Protein AF-A0A2U2V4F1-F1 (afdb_monomer)

Radius of gyration: 14.29 Å; Cα contacts (8 Å, |Δi|>4): 72; chains: 1; bounding box: 44×37×25 Å

Secondary structure (DSSP, 8-state):
-----------TTTTPPPPHHHHHHHHHHHHTT-BHHHHHHHTT--HHHHHHHHHHHTT-TTHHHHS-GGGTTSBHHHHHHTS--

Structure (mmCIF, N/CA/C/O backbone):
data_AF-A0A2U2V4F1-F1
#
_entry.id   AF-A0A2U2V4F1-F1
#
loop_
_atom_site.group_PDB
_atom_site.id
_atom_site.type_symbol
_atom_site.label_atom_id
_atom_site.label_alt_id
_atom_site.label_comp_id
_atom_site.label_asym_id
_atom_site.label_entity_id
_atom_site.label_seq_id
_atom_site.pdbx_PDB_ins_code
_atom_site.Cartn_x
_atom_site.Cartn_y
_atom_site.Cartn_z
_atom_site.occupancy
_atom_site.B_iso_or_equiv
_atom_site.auth_seq_id
_atom_site.auth_comp_id
_atom_site.auth_asym_id
_atom_site.auth_atom_id
_atom_site.pdbx_PDB_model_num
ATOM 1 N N . MET A 1 1 ? -31.041 -28.421 4.320 1.00 37.75 1 MET A N 1
ATOM 2 C CA . MET A 1 1 ? -29.707 -28.083 3.782 1.00 37.75 1 MET A CA 1
ATOM 3 C C . MET A 1 1 ? -29.561 -26.575 3.856 1.00 37.75 1 MET A C 1
ATOM 5 O O . MET A 1 1 ? -30.168 -25.874 3.063 1.00 37.75 1 MET A O 1
ATOM 9 N N . THR A 1 2 ? -28.886 -2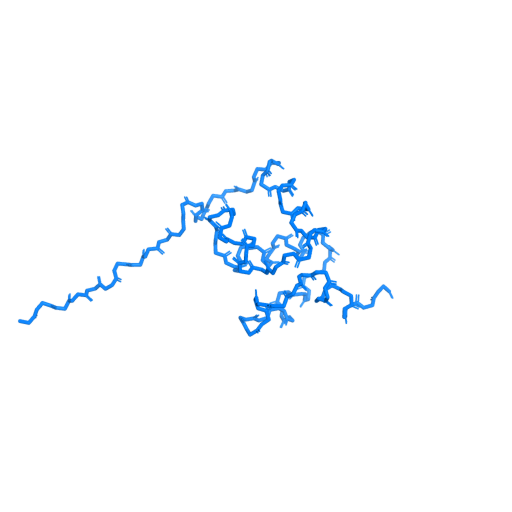6.064 4.882 1.00 41.03 2 THR A N 1
ATOM 10 C CA . THR A 1 2 ? -28.644 -24.625 5.040 1.00 41.03 2 THR A CA 1
ATOM 11 C C . THR A 1 2 ? -27.462 -24.240 4.162 1.00 41.03 2 THR A C 1
ATOM 13 O O . THR A 1 2 ? -26.330 -24.628 4.441 1.00 41.03 2 THR A O 1
ATOM 16 N N . THR A 1 3 ? -27.721 -23.508 3.083 1.00 50.09 3 THR A N 1
ATOM 17 C CA . THR A 1 3 ? -26.699 -22.794 2.315 1.00 50.09 3 THR A CA 1
ATOM 18 C C . THR A 1 3 ? -25.983 -21.831 3.256 1.00 50.09 3 THR A C 1
ATOM 20 O O . THR A 1 3 ? -26.502 -20.764 3.578 1.00 50.09 3 THR A O 1
ATOM 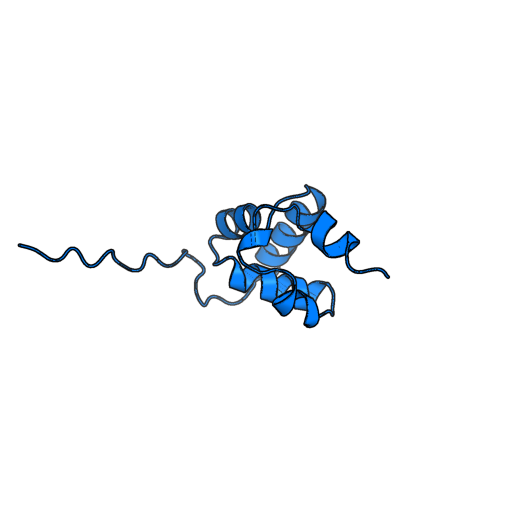23 N N . SER A 1 4 ? -24.803 -22.226 3.737 1.00 51.78 4 SER A N 1
ATOM 24 C CA . SER A 1 4 ? -23.881 -21.316 4.409 1.00 51.78 4 SER A CA 1
ATOM 25 C C . SER A 1 4 ? -23.394 -20.326 3.356 1.00 51.78 4 SER A C 1
ATOM 27 O O . SER A 1 4 ? -22.481 -20.614 2.583 1.00 51.78 4 SER A O 1
ATOM 29 N N . LEU A 1 5 ? -24.064 -19.177 3.267 1.00 53.88 5 LEU A N 1
ATOM 30 C CA . LEU A 1 5 ? -23.483 -17.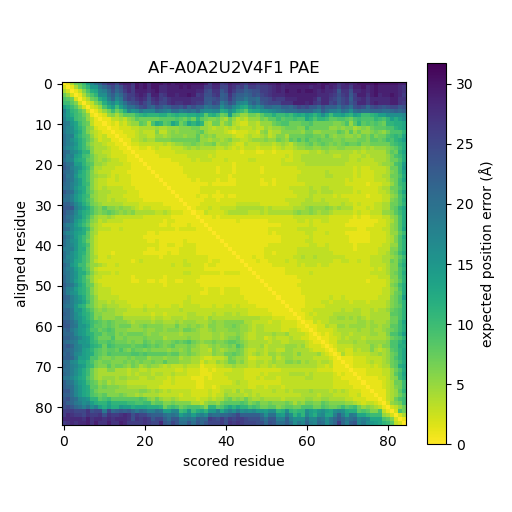984 2.673 1.00 53.88 5 LEU A CA 1
ATOM 31 C C . LEU A 1 5 ? -22.231 -17.704 3.500 1.00 53.88 5 LEU A C 1
ATOM 33 O O . LEU A 1 5 ? -22.342 -17.170 4.602 1.00 53.88 5 LEU A O 1
ATOM 37 N N . HIS A 1 6 ? -21.061 -18.126 3.008 1.00 51.84 6 HIS A N 1
ATOM 38 C CA . HIS A 1 6 ? -19.776 -17.651 3.505 1.00 51.84 6 HIS A CA 1
ATOM 39 C C . HIS A 1 6 ? -19.892 -16.129 3.569 1.00 51.84 6 HIS A C 1
ATOM 41 O O . HIS A 1 6 ? -19.931 -15.458 2.536 1.00 51.84 6 HIS A O 1
ATOM 47 N N . GLN A 1 7 ? -20.074 -15.602 4.779 1.00 55.91 7 GLN A N 1
ATOM 48 C CA . GLN A 1 7 ? -20.214 -14.176 5.005 1.00 55.91 7 GLN A CA 1
ATOM 49 C C . GLN A 1 7 ? -18.988 -13.530 4.368 1.00 55.91 7 GLN A C 1
ATOM 51 O O . GLN A 1 7 ? -17.863 -13.924 4.671 1.00 55.91 7 GLN A O 1
ATOM 56 N N . LEU A 1 8 ? -19.202 -12.603 3.435 1.00 64.00 8 LEU A N 1
ATOM 57 C CA . LEU A 1 8 ? -18.141 -11.784 2.860 1.00 64.00 8 LEU A CA 1
ATOM 58 C C . LEU A 1 8 ? -17.462 -11.040 4.015 1.00 64.00 8 LEU A C 1
ATOM 60 O O . LEU A 1 8 ? -17.910 -9.970 4.419 1.00 64.00 8 LEU A O 1
ATOM 64 N N . GLN A 1 9 ? -16.420 -11.634 4.594 1.00 79.56 9 GLN A N 1
ATOM 65 C CA . GLN A 1 9 ? -15.659 -11.006 5.660 1.00 79.56 9 GLN A CA 1
ATOM 66 C C . GLN A 1 9 ? -14.801 -9.926 5.017 1.00 79.56 9 GLN A C 1
ATOM 68 O O . GLN A 1 9 ? -13.852 -10.190 4.275 1.00 79.56 9 GLN A O 1
ATOM 73 N N . PHE A 1 10 ? -15.205 -8.683 5.241 1.00 83.88 10 PHE A N 1
ATOM 74 C CA . PHE A 1 10 ? -14.423 -7.534 4.839 1.00 83.88 10 PHE A CA 1
ATOM 75 C C . PHE A 1 10 ? -13.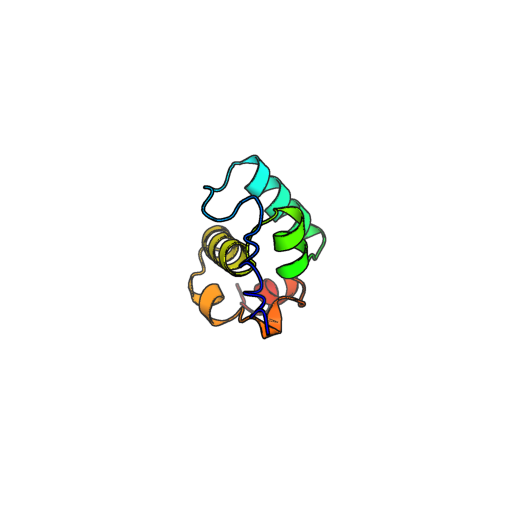334 -7.282 5.884 1.00 83.88 10 PHE A C 1
ATOM 77 O O . PHE A 1 10 ? -13.605 -7.397 7.079 1.00 83.88 10 PHE A O 1
ATOM 84 N N . PRO A 1 11 ? -12.113 -6.921 5.455 1.00 84.75 11 PRO A N 1
ATOM 85 C CA . PRO A 1 11 ? -11.094 -6.440 6.377 1.00 84.75 11 PRO A CA 1
ATOM 86 C C . PRO A 1 11 ? -11.605 -5.240 7.188 1.00 84.75 11 PRO A C 1
ATOM 88 O O . PRO A 1 11 ? -12.414 -4.459 6.685 1.00 84.75 11 PRO A O 1
ATOM 91 N N . GLU A 1 12 ? -11.111 -5.065 8.414 1.00 88.44 12 GLU A N 1
ATOM 92 C CA . GLU A 1 12 ? -11.572 -4.025 9.352 1.00 88.44 12 GLU A CA 1
ATOM 93 C C . GLU A 1 12 ? -11.536 -2.604 8.762 1.00 88.44 12 GLU A C 1
ATOM 95 O O . GLU A 1 12 ? -12.386 -1.764 9.067 1.00 88.44 12 GLU A O 1
ATOM 100 N N . ASN A 1 13 ? -10.567 -2.333 7.885 1.00 90.44 13 ASN A N 1
ATOM 101 C CA . ASN A 1 13 ? -10.380 -1.034 7.246 1.00 90.44 13 ASN A CA 1
ATOM 102 C C . ASN A 1 13 ? -10.918 -0.989 5.807 1.00 90.44 13 ASN A C 1
ATOM 104 O O . ASN A 1 13 ? -10.533 -0.125 5.014 1.00 90.44 13 ASN A O 1
ATOM 108 N N . PHE A 1 14 ? -11.825 -1.897 5.441 1.00 88.06 14 PHE A N 1
ATOM 109 C CA . PHE A 1 14 ? -12.499 -1.853 4.148 1.00 88.06 14 PHE A CA 1
ATOM 110 C C . PHE A 1 14 ? -13.280 -0.541 3.970 1.00 88.06 14 PHE A C 1
ATOM 112 O O . PHE A 1 14 ? -14.078 -0.154 4.818 1.00 88.06 14 PHE A O 1
ATOM 119 N N . GLY A 1 15 ? -13.033 0.156 2.857 1.00 85.19 15 GLY A N 1
ATOM 120 C CA . GLY A 1 15 ? -13.684 1.429 2.529 1.00 85.19 15 GLY A CA 1
ATOM 121 C C . GLY A 1 15 ? -13.194 2.644 3.326 1.00 85.19 15 GLY A C 1
ATOM 122 O O . GLY A 1 15 ? -13.562 3.763 2.982 1.00 85.19 15 GLY A O 1
ATOM 123 N N . LYS A 1 16 ? -12.342 2.465 4.346 1.00 91.38 16 LYS A N 1
ATOM 124 C CA . LYS A 1 16 ? -11.789 3.587 5.116 1.00 91.38 16 LYS A CA 1
ATOM 125 C C . LYS A 1 16 ? -10.736 4.347 4.309 1.00 91.38 16 LYS A C 1
ATOM 127 O O . LYS A 1 16 ? -9.942 3.750 3.574 1.00 91.38 16 LYS A O 1
ATOM 132 N N . THR A 1 17 ? -10.690 5.664 4.487 1.00 93.75 17 THR A N 1
ATOM 133 C CA . THR A 1 17 ? -9.618 6.519 3.961 1.00 93.75 17 THR A CA 1
ATOM 134 C C . THR A 1 17 ? -8.272 6.145 4.577 1.00 93.75 17 THR A C 1
ATOM 136 O O . THR A 1 17 ? -8.222 5.548 5.650 1.00 93.75 17 THR A O 1
ATOM 139 N N . TRP A 1 18 ? -7.179 6.443 3.877 1.00 94.31 18 TRP A N 1
ATOM 140 C CA . TRP A 1 18 ? -5.827 6.254 4.404 1.00 94.31 18 TRP A CA 1
ATOM 141 C C . TRP A 1 18 ? -5.494 7.388 5.367 1.00 94.31 18 TRP A C 1
ATOM 143 O O . TRP A 1 18 ? -5.691 8.556 5.029 1.00 94.31 18 TRP A O 1
ATOM 153 N N . SER A 1 19 ? -5.046 7.035 6.568 1.00 95.25 19 SER A N 1
ATOM 154 C CA . SER A 1 19 ? -4.481 7.989 7.520 1.00 95.25 19 SER A CA 1
ATOM 155 C C . SER A 1 19 ? -2.976 8.156 7.281 1.00 95.25 19 SER A C 1
ATOM 157 O O . SER A 1 19 ? -2.361 7.321 6.621 1.00 95.25 19 SER A O 1
ATOM 159 N N . LYS A 1 20 ? -2.362 9.200 7.853 1.00 94.44 20 LYS A N 1
ATOM 160 C CA . LYS A 1 20 ? -0.895 9.346 7.821 1.00 94.44 20 LYS A CA 1
ATOM 161 C C . LYS A 1 20 ? -0.180 8.174 8.501 1.00 94.44 20 LYS A C 1
ATOM 163 O O . LYS A 1 20 ? 0.834 7.719 8.001 1.00 94.44 20 LYS A O 1
ATOM 168 N N . VAL A 1 21 ? -0.756 7.642 9.580 1.00 95.56 21 VAL A N 1
ATOM 169 C CA . VAL A 1 21 ? -0.209 6.475 10.289 1.00 95.56 21 VAL A CA 1
ATOM 170 C C . VAL A 1 21 ? -0.251 5.226 9.403 1.00 95.56 21 VAL A C 1
ATOM 172 O O . VAL A 1 21 ? 0.719 4.482 9.349 1.00 95.56 21 VAL A O 1
ATOM 175 N N . ASP A 1 22 ? -1.339 5.016 8.651 1.00 94.75 22 ASP A N 1
ATOM 176 C CA . ASP A 1 22 ? -1.420 3.894 7.700 1.00 94.75 22 ASP A CA 1
ATOM 177 C C . ASP A 1 22 ? -0.352 4.006 6.600 1.00 94.75 22 ASP A C 1
ATOM 179 O O . ASP A 1 22 ? 0.125 2.997 6.086 1.00 94.75 22 ASP A O 1
ATOM 183 N N . GLU A 1 23 ? -0.027 5.236 6.196 1.00 94.19 23 GLU A N 1
ATOM 184 C CA . GLU A 1 23 ? 1.001 5.526 5.196 1.00 94.19 23 GLU A CA 1
ATOM 185 C C . GLU A 1 23 ? 2.409 5.287 5.741 1.00 94.19 23 GLU A C 1
ATOM 187 O O . GLU A 1 23 ? 3.205 4.652 5.062 1.00 94.19 23 GLU A O 1
ATOM 192 N N . GLU A 1 24 ? 2.698 5.719 6.967 1.00 95.31 24 GLU A N 1
ATOM 193 C CA . GLU A 1 24 ? 3.976 5.446 7.639 1.00 95.31 24 GLU A CA 1
ATOM 194 C C . GLU A 1 24 ? 4.218 3.936 7.772 1.00 95.31 24 GLU A C 1
ATOM 196 O O . GLU A 1 24 ? 5.250 3.440 7.329 1.00 95.31 24 GLU A O 1
ATOM 201 N N . VAL A 1 25 ? 3.220 3.182 8.251 1.00 95.25 25 VAL A N 1
ATOM 202 C CA . VAL A 1 25 ? 3.308 1.714 8.348 1.00 95.25 25 VAL A CA 1
ATOM 203 C C . VAL A 1 25 ? 3.500 1.071 6.973 1.00 95.25 25 VAL A C 1
ATOM 205 O O . VAL A 1 25 ? 4.280 0.131 6.831 1.00 95.25 25 VAL A O 1
ATOM 208 N N . LEU A 1 26 ? 2.813 1.569 5.938 1.00 94.06 26 LEU A N 1
ATOM 209 C CA . LEU A 1 26 ? 3.019 1.099 4.568 1.00 94.06 26 LEU A CA 1
ATOM 210 C C . LEU A 1 26 ? 4.482 1.268 4.137 1.00 94.06 26 LEU A C 1
ATOM 212 O O . LEU A 1 26 ? 5.040 0.333 3.566 1.00 94.06 26 LEU A O 1
ATOM 216 N N . TYR A 1 27 ? 5.086 2.430 4.389 1.00 90.44 27 TYR A N 1
ATOM 217 C CA . TYR A 1 27 ? 6.462 2.720 3.983 1.00 90.44 27 TYR A CA 1
ATOM 218 C C . TYR A 1 27 ? 7.475 1.862 4.741 1.00 90.44 27 TYR A C 1
ATOM 220 O O . TYR A 1 27 ? 8.295 1.207 4.098 1.00 90.44 27 TYR A O 1
ATOM 228 N N . ASP A 1 28 ? 7.338 1.752 6.064 1.00 94.25 28 ASP A N 1
ATOM 229 C CA . ASP A 1 28 ? 8.200 0.894 6.882 1.00 94.25 28 ASP A CA 1
ATOM 230 C C . ASP A 1 28 ? 8.174 -0.557 6.376 1.00 94.25 28 ASP A C 1
ATOM 232 O O . ASP A 1 28 ? 9.207 -1.203 6.201 1.00 94.25 28 ASP A O 1
ATOM 236 N N . MET A 1 29 ? 6.987 -1.086 6.067 1.00 95.06 29 MET A N 1
ATOM 237 C CA . MET A 1 29 ? 6.853 -2.454 5.566 1.00 95.06 29 MET A CA 1
ATOM 238 C C . MET A 1 29 ? 7.449 -2.650 4.165 1.00 95.06 29 MET A C 1
ATOM 240 O O . MET A 1 29 ? 7.955 -3.736 3.868 1.00 95.06 29 MET A O 1
ATOM 244 N N . ILE A 1 30 ? 7.416 -1.635 3.295 1.00 89.69 30 ILE A N 1
ATOM 245 C CA . ILE A 1 30 ? 8.104 -1.696 1.995 1.00 89.69 30 ILE A CA 1
ATOM 246 C C . ILE A 1 30 ? 9.617 -1.816 2.213 1.00 89.69 30 ILE A C 1
ATOM 248 O O . ILE A 1 30 ? 10.251 -2.673 1.587 1.00 89.69 30 ILE A O 1
ATOM 252 N N . ASP A 1 31 ? 10.173 -1.030 3.137 1.00 89.06 31 ASP A N 1
ATOM 253 C CA . ASP A 1 31 ? 11.597 -1.065 3.487 1.00 89.06 31 ASP A CA 1
ATOM 254 C C . ASP A 1 31 ? 12.008 -2.426 4.075 1.00 89.06 31 ASP A C 1
ATOM 256 O O . ASP A 1 31 ? 13.064 -2.970 3.731 1.00 89.06 31 ASP A O 1
ATOM 260 N N . TYR A 1 32 ? 11.125 -3.057 4.856 1.00 91.00 32 TYR A N 1
ATOM 261 C CA . TYR A 1 32 ? 11.292 -4.428 5.357 1.00 91.00 32 TYR A CA 1
ATOM 262 C C . TYR A 1 32 ? 11.017 -5.533 4.324 1.00 91.00 32 TYR A C 1
ATOM 264 O O . TYR A 1 32 ? 10.963 -6.711 4.682 1.00 91.00 32 TYR A O 1
ATOM 272 N N . ALA A 1 33 ? 10.892 -5.192 3.038 1.00 89.50 33 ALA A N 1
ATOM 273 C CA . ALA A 1 33 ? 10.657 -6.140 1.949 1.00 89.50 33 ALA A CA 1
ATOM 274 C C . ALA A 1 33 ? 9.347 -6.933 2.073 1.00 89.50 33 ALA A C 1
ATOM 276 O O . ALA A 1 33 ? 9.248 -8.053 1.566 1.00 89.50 33 ALA A O 1
ATOM 277 N N . CYS A 1 34 ? 8.333 -6.375 2.735 1.00 94.12 34 CYS A N 1
ATOM 278 C CA . CYS A 1 34 ? 7.050 -7.046 2.853 1.00 94.12 34 CYS A CA 1
ATOM 279 C C . CYS A 1 34 ? 6.340 -7.152 1.496 1.00 94.12 34 CYS A C 1
ATOM 281 O O . CYS A 1 34 ? 6.492 -6.323 0.593 1.00 94.12 34 CYS A O 1
ATOM 283 N N . THR A 1 35 ? 5.521 -8.191 1.367 1.00 95.31 35 THR A N 1
ATOM 284 C CA . THR A 1 35 ? 4.656 -8.417 0.208 1.00 95.31 35 THR A CA 1
ATOM 285 C C . THR A 1 35 ? 3.353 -7.625 0.333 1.00 95.31 35 THR A C 1
ATOM 287 O O .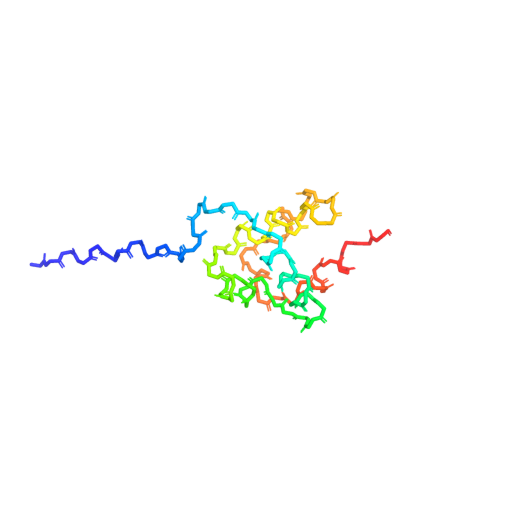 THR A 1 35 ? 2.954 -7.206 1.426 1.00 95.31 35 THR A O 1
ATOM 290 N N . VAL A 1 36 ? 2.619 -7.463 -0.773 1.00 94.19 36 VAL A N 1
ATOM 291 C CA . VAL A 1 36 ? 1.290 -6.819 -0.750 1.00 94.19 36 VAL A CA 1
ATOM 292 C C . VAL A 1 36 ? 0.346 -7.537 0.218 1.00 94.19 36 VAL A C 1
ATOM 294 O O . VAL A 1 36 ? -0.447 -6.884 0.899 1.00 94.19 36 VAL A O 1
ATOM 297 N N . ARG A 1 37 ? 0.419 -8.871 0.307 1.00 95.50 37 ARG A N 1
ATOM 298 C CA . ARG A 1 37 ? -0.426 -9.656 1.216 1.00 95.50 37 ARG A CA 1
ATOM 299 C C . ARG A 1 37 ? -0.110 -9.372 2.681 1.00 95.50 37 ARG A C 1
ATOM 301 O O . ARG A 1 37 ? -1.042 -9.204 3.464 1.00 95.50 37 ARG A O 1
ATOM 308 N N . GLN A 1 38 ? 1.170 -9.294 3.037 1.00 96.94 38 GLN A N 1
ATOM 309 C CA . GLN A 1 38 ? 1.601 -8.988 4.403 1.00 96.94 38 GLN A CA 1
ATOM 310 C C . GLN A 1 38 ? 1.162 -7.582 4.814 1.00 96.94 38 GLN A C 1
ATOM 312 O O . GLN A 1 38 ? 0.531 -7.417 5.854 1.00 96.94 38 GLN A O 1
ATOM 317 N N . ILE A 1 39 ? 1.390 -6.591 3.951 1.00 95.69 39 ILE A N 1
ATOM 318 C CA . ILE A 1 39 ? 0.969 -5.204 4.183 1.00 95.69 39 ILE A CA 1
ATOM 319 C C . ILE A 1 39 ? -0.552 -5.105 4.331 1.00 95.69 39 ILE A C 1
ATOM 321 O O . ILE A 1 39 ? -1.068 -4.428 5.218 1.00 95.69 39 ILE A O 1
ATOM 325 N N . ALA A 1 40 ? -1.301 -5.788 3.464 1.00 95.44 40 ALA A N 1
ATOM 326 C CA . ALA A 1 40 ? -2.756 -5.785 3.523 1.00 95.44 40 ALA A CA 1
ATOM 327 C C . ALA A 1 40 ? -3.287 -6.423 4.813 1.00 95.44 40 ALA A C 1
ATOM 329 O O . ALA A 1 40 ? -4.273 -5.932 5.363 1.00 95.44 40 ALA A O 1
ATOM 330 N N . ALA A 1 41 ? -2.642 -7.488 5.294 1.00 95.12 41 ALA A N 1
ATOM 331 C CA . ALA A 1 41 ? -2.985 -8.115 6.563 1.00 95.12 41 ALA A CA 1
ATOM 332 C C . ALA A 1 41 ? -2.725 -7.167 7.744 1.00 95.12 41 ALA A C 1
ATOM 334 O O . ALA A 1 41 ? -3.636 -6.958 8.544 1.00 95.12 41 ALA A O 1
ATOM 335 N N . GLU A 1 42 ? -1.546 -6.540 7.793 1.00 96.25 42 GLU A N 1
ATOM 336 C CA . GLU A 1 42 ? -1.155 -5.612 8.863 1.00 96.25 42 GLU A CA 1
ATOM 337 C C . GLU A 1 42 ? -2.084 -4.396 8.928 1.00 96.25 42 GLU A C 1
ATOM 339 O O . GLU A 1 42 ? -2.694 -4.098 9.953 1.00 96.25 42 GLU A O 1
ATOM 344 N N . LEU A 1 43 ? -2.313 -3.750 7.784 1.00 95.56 43 LEU A N 1
ATOM 345 C CA . LEU A 1 43 ? -3.201 -2.592 7.687 1.00 95.56 43 LEU A CA 1
ATOM 346 C C . LEU A 1 43 ? -4.686 -2.968 7.715 1.00 95.56 43 LEU A C 1
ATOM 348 O O . LEU A 1 43 ? -5.548 -2.089 7.608 1.00 95.56 43 LEU A O 1
ATOM 352 N N . LYS A 1 44 ? -5.006 -4.264 7.817 1.00 95.06 44 LYS A N 1
ATOM 353 C CA . LYS A 1 44 ? -6.368 -4.812 7.781 1.00 95.06 44 LYS A CA 1
ATOM 354 C C . LYS A 1 44 ? -7.169 -4.267 6.597 1.00 95.06 44 LYS A C 1
ATOM 356 O O . LYS A 1 44 ? -8.328 -3.862 6.732 1.00 95.06 44 LYS A O 1
ATOM 361 N N . ARG A 1 45 ? -6.541 -4.225 5.422 1.00 94.94 45 ARG A N 1
ATOM 362 C CA . ARG A 1 45 ? -7.092 -3.729 4.152 1.00 94.94 45 ARG A CA 1
ATOM 363 C C . ARG A 1 45 ? -7.144 -4.854 3.124 1.00 94.94 45 ARG A C 1
ATOM 365 O O . ARG A 1 45 ? -6.599 -5.936 3.304 1.00 94.94 45 ARG A O 1
ATOM 372 N N . ARG A 1 46 ? -7.824 -4.608 2.001 1.00 92.88 46 ARG A N 1
ATOM 373 C CA . ARG A 1 46 ? -7.716 -5.510 0.846 1.00 92.88 46 ARG A CA 1
ATOM 374 C C . ARG A 1 46 ? -6.398 -5.247 0.112 1.00 92.88 46 ARG A C 1
ATOM 376 O O . ARG A 1 46 ? -6.071 -4.074 -0.073 1.00 92.88 46 ARG A O 1
ATOM 383 N N . PRO A 1 47 ? -5.736 -6.283 -0.426 1.00 93.31 47 PRO A N 1
ATOM 384 C CA . PRO A 1 47 ? -4.550 -6.124 -1.269 1.00 93.31 47 PRO A CA 1
ATOM 385 C C . PRO A 1 47 ? -4.713 -5.086 -2.387 1.00 93.31 47 PRO A C 1
ATOM 387 O O . PRO A 1 47 ? -3.871 -4.214 -2.551 1.00 93.31 47 PRO A O 1
ATOM 390 N N . VAL A 1 48 ? -5.863 -5.068 -3.072 1.00 91.81 48 VAL A N 1
ATOM 391 C CA . VAL A 1 48 ? -6.152 -4.068 -4.119 1.00 91.81 48 VAL A CA 1
ATOM 392 C C . VAL A 1 48 ? -6.115 -2.620 -3.608 1.00 91.81 48 VAL A C 1
ATOM 394 O O . VAL A 1 48 ? -5.741 -1.712 -4.343 1.00 91.81 48 VAL A O 1
ATOM 397 N N . SER A 1 49 ? -6.484 -2.379 -2.345 1.00 94.06 49 SER A N 1
ATOM 398 C CA . SER A 1 49 ? -6.376 -1.046 -1.743 1.00 94.06 49 SER A CA 1
ATOM 399 C C . SER A 1 49 ? -4.921 -0.658 -1.502 1.00 94.06 49 SER A C 1
ATOM 401 O O . SER A 1 49 ? -4.608 0.524 -1.597 1.00 94.06 49 SER A O 1
ATOM 403 N N . VAL A 1 50 ? -4.065 -1.625 -1.164 1.00 94.06 50 VAL A N 1
ATOM 404 C CA . VAL A 1 50 ? -2.625 -1.416 -0.984 1.00 94.06 50 VAL A CA 1
ATOM 405 C C . VAL A 1 50 ? -1.980 -1.117 -2.333 1.00 94.06 50 VAL A C 1
ATOM 407 O O . VAL A 1 50 ? -1.322 -0.095 -2.457 1.00 94.06 50 VAL A O 1
ATOM 410 N N . VAL A 1 51 ? -2.267 -1.903 -3.378 1.00 92.25 51 VAL A N 1
ATOM 411 C CA . VAL A 1 51 ? -1.752 -1.660 -4.743 1.00 92.25 51 VAL A CA 1
ATOM 412 C C . VAL A 1 51 ? -2.122 -0.265 -5.254 1.00 92.25 51 VAL A C 1
ATOM 414 O O . VAL A 1 51 ? -1.267 0.455 -5.757 1.00 92.25 51 VAL A O 1
ATOM 417 N N . LYS A 1 52 ? -3.372 0.171 -5.056 1.00 91.62 52 LYS A N 1
ATOM 418 C CA . LYS A 1 52 ? -3.792 1.540 -5.405 1.00 91.62 52 LYS A CA 1
ATOM 419 C C . LYS A 1 52 ? -3.026 2.614 -4.638 1.00 91.62 52 LYS A C 1
ATOM 421 O O . LYS A 1 52 ? -2.837 3.712 -5.153 1.00 91.62 52 LYS A O 1
ATOM 426 N N . LYS A 1 53 ? -2.642 2.338 -3.392 1.00 92.81 53 LYS A N 1
ATOM 427 C CA . LYS A 1 53 ? -1.867 3.282 -2.588 1.00 92.81 53 LYS A CA 1
ATOM 428 C C . LYS A 1 53 ? -0.402 3.309 -3.019 1.00 92.81 53 LYS A C 1
ATOM 430 O O . LYS A 1 53 ? 0.148 4.397 -3.124 1.00 92.81 53 LYS A O 1
ATOM 435 N N . LEU A 1 54 ? 0.169 2.152 -3.350 1.00 90.19 54 LEU A N 1
ATOM 436 C CA . LEU A 1 54 ? 1.509 2.024 -3.927 1.00 90.19 54 LEU A CA 1
ATOM 437 C C . LEU A 1 54 ? 1.634 2.789 -5.247 1.00 90.19 54 LEU A C 1
ATOM 439 O O . L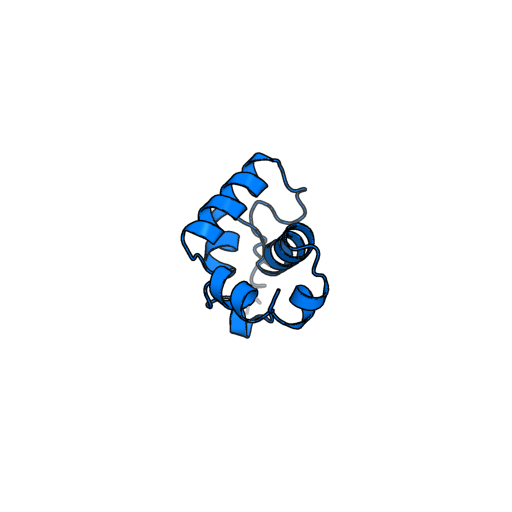EU A 1 54 ? 2.579 3.548 -5.404 1.00 90.19 54 LEU A O 1
ATOM 443 N N . ALA A 1 55 ? 0.650 2.669 -6.143 1.00 89.12 55 ALA A N 1
ATOM 444 C CA . ALA A 1 55 ? 0.623 3.428 -7.395 1.00 89.12 55 ALA A CA 1
ATOM 445 C C . ALA A 1 55 ? 0.723 4.945 -7.159 1.00 89.12 55 ALA A C 1
ATOM 447 O O . ALA A 1 55 ? 1.518 5.621 -7.796 1.00 89.12 55 ALA A O 1
ATOM 448 N N . LYS A 1 56 ? -0.016 5.471 -6.172 1.00 89.50 56 LYS A N 1
ATOM 449 C CA . LYS A 1 56 ? 0.062 6.891 -5.790 1.00 89.50 56 LYS A CA 1
ATOM 450 C C . LYS A 1 56 ? 1.386 7.276 -5.138 1.00 89.50 56 LYS A C 1
ATOM 452 O O . LYS A 1 56 ? 1.821 8.405 -5.299 1.00 89.50 56 LYS A O 1
ATOM 457 N N . TYR A 1 57 ? 1.970 6.381 -4.347 1.00 86.00 57 TYR A N 1
ATOM 458 C CA . TYR A 1 57 ? 3.256 6.620 -3.691 1.00 86.00 57 TYR A CA 1
ATOM 459 C C . TYR A 1 57 ? 4.399 6.706 -4.710 1.00 86.00 57 TYR A C 1
ATOM 461 O O . TYR A 1 57 ? 5.268 7.561 -4.585 1.00 86.00 57 TYR A O 1
ATOM 469 N N . LEU A 1 58 ? 4.362 5.845 -5.726 1.00 84.75 58 LEU A N 1
ATOM 470 C CA . LEU A 1 58 ? 5.376 5.756 -6.778 1.00 84.75 58 LEU A CA 1
ATOM 471 C C . LEU A 1 58 ? 5.103 6.696 -7.958 1.00 84.75 58 LEU A C 1
ATOM 473 O O . LEU A 1 58 ? 5.906 6.735 -8.882 1.00 84.75 58 LEU A O 1
ATOM 477 N N . ASP A 1 59 ? 3.974 7.410 -7.934 1.00 87.62 59 ASP A N 1
ATOM 478 C CA . ASP A 1 59 ? 3.449 8.191 -9.062 1.00 87.62 59 ASP A CA 1
ATOM 479 C C . ASP A 1 59 ? 3.391 7.376 -10.376 1.00 87.62 59 ASP A C 1
ATOM 481 O O . ASP A 1 59 ? 3.634 7.878 -11.470 1.00 87.62 59 ASP A O 1
ATOM 485 N N . ASP A 1 60 ? 3.072 6.080 -10.259 1.00 85.62 60 ASP A N 1
ATOM 486 C CA . ASP A 1 60 ? 2.993 5.132 -11.372 1.00 85.62 60 ASP A CA 1
ATOM 487 C C . ASP A 1 60 ? 1.683 4.334 -11.309 1.00 85.62 60 ASP A C 1
ATOM 489 O O . ASP A 1 60 ? 1.562 3.284 -10.667 1.00 85.62 60 ASP A O 1
ATOM 493 N N . ASP A 1 61 ? 0.677 4.821 -12.035 1.00 85.12 61 ASP A N 1
ATOM 494 C CA . ASP A 1 61 ? -0.615 4.148 -12.172 1.00 85.12 61 ASP A CA 1
ATOM 495 C C . ASP A 1 61 ? -0.540 2.844 -12.984 1.00 85.12 61 ASP A C 1
ATOM 497 O O . ASP A 1 61 ? -1.434 1.996 -12.872 1.00 85.12 61 ASP A O 1
ATOM 501 N N . THR A 1 62 ? 0.531 2.618 -13.756 1.00 83.81 62 THR A N 1
ATOM 502 C CA . THR A 1 62 ? 0.703 1.381 -14.534 1.00 83.81 62 THR A CA 1
ATOM 503 C C . THR A 1 62 ? 0.944 0.169 -13.637 1.00 83.81 62 THR A C 1
ATOM 505 O O . THR A 1 62 ? 0.608 -0.956 -14.019 1.00 83.81 62 THR A O 1
ATOM 508 N N . ILE A 1 63 ? 1.420 0.386 -12.405 1.00 82.62 63 ILE A N 1
ATOM 509 C CA . ILE A 1 63 ? 1.618 -0.652 -11.385 1.00 82.62 63 ILE A CA 1
ATOM 510 C C . ILE A 1 63 ? 0.324 -1.399 -11.077 1.00 82.62 63 ILE A C 1
ATOM 512 O O . ILE A 1 63 ? 0.362 -2.60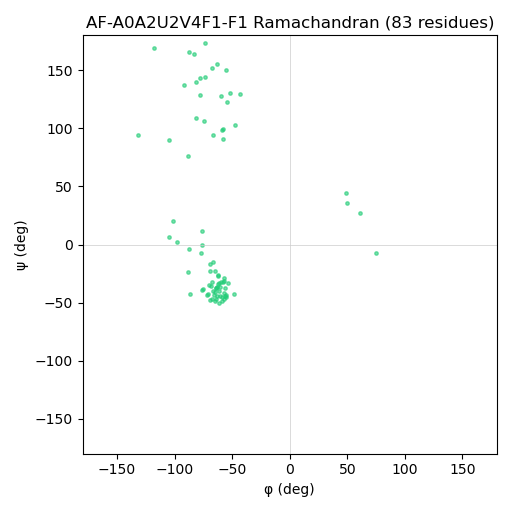2 -10.821 1.00 82.62 63 ILE A O 1
ATOM 516 N N . GLN A 1 64 ? -0.832 -0.737 -11.170 1.00 81.06 64 GLN A N 1
ATOM 517 C CA . GLN A 1 64 ? -2.124 -1.391 -10.952 1.00 81.06 64 GLN A CA 1
ATOM 518 C C . GLN A 1 64 ? -2.396 -2.509 -11.973 1.00 81.06 64 GLN A C 1
ATOM 520 O O . GLN A 1 64 ? -3.098 -3.464 -11.650 1.00 81.06 64 GLN A O 1
ATOM 525 N N . ASN A 1 65 ? -1.813 -2.417 -13.174 1.00 80.75 65 ASN A N 1
ATOM 526 C CA . ASN A 1 65 ? -1.905 -3.449 -14.209 1.00 80.75 65 ASN A CA 1
ATOM 527 C C . ASN A 1 65 ? -0.800 -4.511 -14.087 1.00 80.75 65 ASN A C 1
ATOM 529 O O . ASN A 1 65 ? -0.975 -5.625 -14.574 1.00 80.75 65 ASN A O 1
ATOM 533 N N . ARG A 1 66 ? 0.335 -4.175 -13.456 1.00 78.94 66 ARG A N 1
ATOM 534 C CA . ARG A 1 66 ? 1.491 -5.075 -13.292 1.00 78.94 66 ARG A CA 1
ATOM 535 C C . ARG A 1 66 ? 1.365 -5.965 -12.057 1.00 78.94 66 ARG A C 1
ATOM 537 O O . ARG A 1 66 ? 1.646 -7.155 -12.130 1.00 78.94 66 ARG A O 1
ATOM 544 N N . ILE A 1 67 ? 0.916 -5.408 -10.932 1.00 83.62 67 ILE A N 1
ATOM 545 C CA . ILE A 1 67 ? 0.748 -6.139 -9.671 1.00 83.62 67 ILE A CA 1
ATOM 546 C C . ILE A 1 67 ? -0.648 -6.768 -9.632 1.00 83.62 67 ILE A C 1
ATOM 548 O O . ILE A 1 67 ? -1.574 -6.292 -8.964 1.00 83.62 67 ILE A O 1
ATOM 552 N N . THR A 1 68 ? -0.797 -7.861 -10.377 1.00 85.06 68 THR A N 1
ATOM 553 C CA . THR A 1 68 ? -1.960 -8.750 -10.285 1.00 85.06 68 THR A CA 1
ATOM 554 C C . THR A 1 68 ? -1.902 -9.595 -9.005 1.00 85.06 68 THR A C 1
ATOM 556 O O . THR A 1 68 ? -0.924 -9.562 -8.255 1.00 85.06 68 THR A O 1
ATOM 559 N N . GLN A 1 69 ? -2.969 -10.354 -8.725 1.00 85.94 69 GLN A N 1
ATOM 560 C CA . GLN A 1 69 ? -3.051 -11.201 -7.527 1.00 85.94 69 GLN A CA 1
ATOM 561 C C . GLN A 1 69 ? -1.907 -12.218 -7.425 1.00 85.94 69 GLN A C 1
ATOM 563 O O . GLN A 1 69 ? -1.497 -12.545 -6.312 1.00 85.94 69 GLN A O 1
ATOM 568 N N . ASP A 1 70 ? -1.368 -12.656 -8.563 1.00 86.69 70 ASP A N 1
ATOM 569 C CA . ASP A 1 70 ? -0.263 -13.616 -8.638 1.00 86.69 70 ASP A CA 1
ATOM 570 C C . ASP A 1 70 ? 1.041 -13.054 -8.048 1.00 86.69 70 ASP A C 1
ATOM 572 O O . ASP A 1 70 ? 1.900 -13.807 -7.599 1.00 86.69 70 ASP A O 1
ATOM 576 N N . PHE A 1 71 ? 1.170 -11.725 -7.984 1.00 86.75 71 PHE A N 1
ATOM 577 C CA . PHE A 1 71 ? 2.342 -11.031 -7.451 1.00 86.75 71 PHE A CA 1
ATOM 578 C C . PHE A 1 71 ? 2.172 -10.574 -5.999 1.00 86.75 71 PHE A C 1
ATOM 580 O O . PHE A 1 71 ? 3.070 -9.947 -5.443 1.00 86.75 71 PHE A O 1
ATOM 587 N N . TYR A 1 72 ? 1.044 -10.872 -5.344 1.00 92.38 72 TYR A N 1
ATOM 588 C CA . TYR A 1 72 ? 0.803 -10.396 -3.973 1.00 92.38 72 TYR A CA 1
ATOM 589 C C . TYR A 1 72 ? 1.730 -11.002 -2.923 1.00 92.38 72 TYR A C 1
ATOM 591 O O . TYR A 1 72 ? 1.804 -10.470 -1.815 1.00 92.38 72 TYR A O 1
ATOM 599 N N . ASP A 1 73 ? 2.425 -12.079 -3.278 1.00 93.19 73 ASP A N 1
ATOM 600 C CA . ASP A 1 73 ? 3.395 -12.777 -2.440 1.00 93.19 73 ASP A CA 1
ATOM 601 C C . ASP A 1 73 ? 4.852 -12.486 -2.852 1.00 93.19 73 ASP A C 1
ATOM 603 O O . ASP A 1 73 ? 5.778 -13.054 -2.281 1.00 93.19 73 ASP A O 1
ATOM 607 N N . VAL A 1 74 ? 5.066 -11.557 -3.793 1.00 90.19 74 VAL A N 1
ATOM 608 C CA . VAL A 1 74 ? 6.390 -11.019 -4.135 1.00 90.19 74 VAL A CA 1
ATOM 609 C C . VAL A 1 74 ? 6.656 -9.762 -3.293 1.00 90.19 74 VAL A C 1
ATOM 611 O O . VAL A 1 74 ? 5.745 -8.939 -3.128 1.00 90.19 74 VAL A O 1
ATOM 614 N N . PRO A 1 75 ? 7.870 -9.584 -2.735 1.00 91.94 75 PRO A N 1
ATOM 615 C CA . PRO A 1 75 ? 8.248 -8.364 -2.028 1.00 91.94 75 PRO A CA 1
ATOM 616 C C . PRO A 1 75 ? 7.988 -7.114 -2.868 1.00 91.94 75 PRO A C 1
ATOM 618 O O . PRO A 1 75 ? 8.419 -7.027 -4.018 1.00 91.94 75 PRO A O 1
ATOM 621 N N . VAL A 1 76 ? 7.320 -6.111 -2.289 1.00 87.56 76 VAL A N 1
ATOM 622 C CA . VAL A 1 76 ? 6.927 -4.902 -3.035 1.00 87.56 76 VAL A CA 1
ATOM 623 C C . VAL A 1 76 ? 8.141 -4.214 -3.649 1.00 87.56 76 VAL A C 1
ATOM 625 O O . VAL A 1 76 ? 8.101 -3.838 -4.815 1.00 87.56 76 VAL A O 1
ATOM 628 N N . ARG A 1 77 ? 9.252 -4.124 -2.912 1.00 85.50 77 ARG A N 1
ATOM 629 C CA . ARG A 1 77 ? 10.491 -3.523 -3.419 1.00 85.50 77 ARG A CA 1
ATOM 630 C C . ARG A 1 77 ? 11.018 -4.187 -4.696 1.00 85.50 77 ARG A C 1
ATOM 632 O O . ARG A 1 77 ? 11.604 -3.493 -5.514 1.00 85.50 77 ARG A O 1
ATOM 639 N N . GLU A 1 78 ? 10.805 -5.492 -4.885 1.00 84.25 78 GLU A N 1
ATOM 640 C CA . GLU A 1 78 ? 11.236 -6.218 -6.090 1.00 84.25 78 GLU A CA 1
ATOM 641 C C . GLU A 1 78 ? 10.329 -5.891 -7.277 1.00 84.25 78 GLU A C 1
ATOM 643 O O . GLU A 1 78 ? 10.813 -5.662 -8.381 1.00 84.25 78 GLU A O 1
ATOM 648 N N . LEU A 1 79 ? 9.024 -5.761 -7.027 1.00 79.25 79 LEU 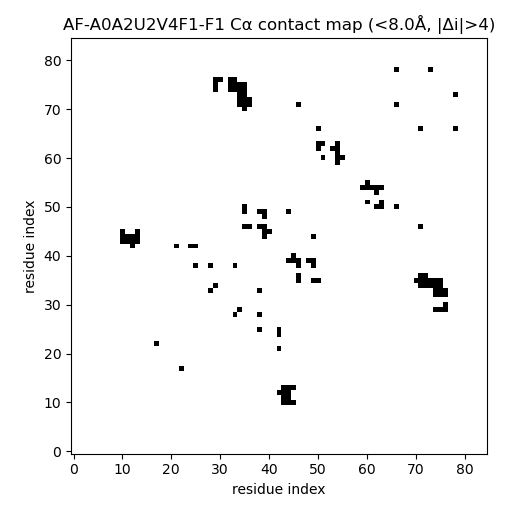A N 1
ATOM 649 C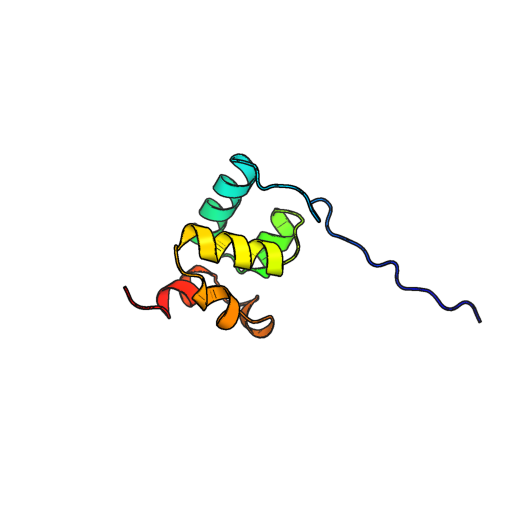 CA . LEU A 1 79 ? 8.048 -5.332 -8.030 1.00 79.25 79 LEU A CA 1
ATOM 650 C C . LEU A 1 79 ? 8.305 -3.894 -8.497 1.00 79.25 79 LEU A C 1
ATOM 652 O O . LEU A 1 79 ? 8.149 -3.598 -9.680 1.00 79.25 79 LEU A O 1
ATOM 656 N N . VAL A 1 80 ? 8.727 -3.018 -7.580 1.00 71.75 80 VAL A N 1
ATOM 657 C CA . VAL A 1 80 ? 9.142 -1.643 -7.895 1.00 71.75 80 VAL A CA 1
ATOM 658 C C . VAL A 1 80 ? 10.474 -1.636 -8.645 1.00 71.75 80 VAL A C 1
ATOM 660 O O . VAL A 1 80 ? 10.593 -0.942 -9.645 1.00 71.75 80 VAL A O 1
ATOM 663 N N . HIS A 1 81 ? 11.450 -2.457 -8.241 1.00 70.38 81 HIS A N 1
ATOM 664 C CA . HIS A 1 81 ? 12.738 -2.564 -8.940 1.00 70.38 81 HIS A CA 1
ATOM 665 C C . HIS A 1 81 ? 12.613 -3.078 -10.384 1.00 70.38 81 HIS A C 1
ATOM 667 O O . HIS A 1 81 ? 13.462 -2.776 -11.219 1.00 70.38 81 HIS A O 1
ATOM 673 N N . TRP A 1 82 ? 11.570 -3.852 -10.698 1.00 61.06 82 TRP A N 1
ATOM 674 C CA . TRP A 1 82 ? 11.285 -4.314 -12.062 1.00 61.06 82 TRP A CA 1
ATOM 675 C C . TRP A 1 82 ? 10.663 -3.230 -12.963 1.00 61.06 82 TRP A C 1
ATOM 677 O O . TRP A 1 82 ? 10.542 -3.439 -14.171 1.00 61.06 82 TRP A O 1
ATOM 687 N N . GLY A 1 83 ? 10.313 -2.062 -12.412 1.00 50.94 83 GLY A N 1
ATOM 688 C CA . GLY A 1 83 ? 10.005 -0.834 -13.145 1.00 50.94 83 GLY A CA 1
ATOM 689 C C . GLY A 1 83 ? 11.161 0.160 -13.026 1.00 50.94 83 GLY A C 1
ATOM 690 O O . GLY A 1 83 ? 11.196 0.948 -12.090 1.00 50.94 83 GLY A O 1
ATOM 691 N N . LEU A 1 84 ? 12.106 0.085 -13.967 1.00 44.69 84 LEU A N 1
ATOM 692 C CA . LEU A 1 84 ? 13.263 0.978 -14.111 1.00 44.69 84 LEU A CA 1
ATOM 693 C C . LEU A 1 84 ? 12.897 2.463 -13.921 1.00 44.69 84 LEU A C 1
ATOM 695 O O . LEU A 1 84 ? 11.982 2.955 -14.584 1.00 44.69 84 LEU A O 1
ATOM 699 N N . LEU A 1 85 ? 13.664 3.145 -13.059 1.00 43.38 85 LEU A N 1
ATOM 700 C CA . LEU A 1 85 ? 13.927 4.588 -13.157 1.00 43.38 85 LEU A CA 1
ATOM 701 C C . LEU A 1 85 ? 14.341 4.977 -14.584 1.00 43.38 85 LEU A C 1
ATOM 703 O O . LEU A 1 85 ? 15.090 4.187 -15.209 1.00 43.38 85 LEU A O 1
#

Nearest PDB structures (foldseek):
  4ldz-assembly1_B  TM=6.972E-01  e=2.697E-01  Bacillus subtilis subsp. subtilis str. 168

pLDDT: mean 84.12, std 14.88, range [37.75, 96.94]

Sequence (85 aa):
MTTSLHQLQFPENFGKTWSKVDEEVLYDMIDYACTVRQIAAELKRRPVSVVKKLAKYLDDDTIQNRITQDFYDVPVRELVHWGLL

Foldseek 3Di:
DDPPPPPPDQFPCEPPDDDVVLVVLLVVCLVVQHFLVRSCVVSSHDSLVSQVVVCVVLVHPCSSVVCDPVRRRGRVNVSVVVDDD

Solvent-accessible surface area (backbone atoms only — not comparable to full-atom values): 5084 Å² total; per-residue (Å²): 136,84,82,77,71,76,72,86,80,68,44,87,40,57,93,56,80,86,49,71,66,59,49,52,53,51,51,54,38,37,75,70,46,35,19,42,47,57,51,13,58,75,66,26,32,50,48,71,60,48,46,58,48,50,17,64,74,69,75,36,72,65,47,60,76,69,60,44,81,90,46,29,81,41,33,42,53,58,63,50,65,74,55,74,129

Organism: Escherichia coli (NCBI:txid562)

Mean predicted aligned error: 7.02 Å